Protein AF-A0AA88Y7L8-F1 (afdb_monomer_lite)

Secondary structure (DSSP, 8-state):
---HHHHHHHHHHHTTTHHHHHHHTT--HHHHHHHHHH-SSHHHHHHHHHHHHTTSSHHHHTT--HHHHHHHHHHHTT--HHHHHHHHTTS---

Structure (mmCIF, N/CA/C/O backbone):
data_AF-A0AA88Y7L8-F1
#
_entry.id   AF-A0AA88Y7L8-F1
#
loop_
_atom_site.group_PDB
_atom_site.id
_atom_site.type_symbol
_atom_site.label_atom_id
_atom_site.label_alt_id
_atom_site.label_comp_id
_atom_site.label_asym_id
_atom_site.label_entity_id
_atom_site.label_seq_id
_atom_site.pdbx_PDB_ins_code
_atom_site.Cartn_x
_atom_site.Cartn_y
_atom_site.Cartn_z
_atom_site.occupancy
_atom_site.B_iso_or_equiv
_atom_site.auth_seq_id
_atom_site.auth_comp_id
_atom_site.auth_asym_id
_atom_site.auth_atom_id
_atom_site.pdbx_PDB_model_num
ATOM 1 N N . MET A 1 1 ? 15.885 -0.856 -3.721 1.00 58.44 1 MET A N 1
ATOM 2 C CA . MET A 1 1 ? 14.838 -1.779 -3.218 1.00 58.44 1 MET A CA 1
ATOM 3 C C . MET A 1 1 ? 14.205 -1.157 -1.975 1.00 58.44 1 MET A C 1
ATOM 5 O O . MET A 1 1 ? 14.955 -0.643 -1.152 1.00 58.44 1 MET A O 1
ATOM 9 N N . LEU A 1 2 ? 12.871 -1.133 -1.845 1.00 74.00 2 LEU A N 1
ATOM 10 C CA . LEU A 1 2 ? 12.193 -0.546 -0.676 1.00 74.00 2 LEU A CA 1
ATOM 11 C C . LEU A 1 2 ? 12.518 -1.350 0.593 1.00 74.00 2 LEU A C 1
ATOM 13 O O . LEU A 1 2 ? 12.201 -2.538 0.679 1.00 74.00 2 LEU A O 1
ATOM 17 N N . SER A 1 3 ? 13.156 -0.705 1.572 1.00 82.44 3 SER A N 1
ATOM 18 C CA . SER A 1 3 ? 13.482 -1.343 2.851 1.00 82.44 3 SER A CA 1
ATOM 19 C C . SER A 1 3 ? 12.225 -1.550 3.700 1.00 82.44 3 SER A C 1
ATOM 21 O O . SER A 1 3 ? 11.285 -0.758 3.620 1.00 82.44 3 SER A O 1
ATOM 23 N N . THR A 1 4 ? 12.224 -2.560 4.573 1.00 85.00 4 THR A N 1
ATOM 24 C CA . THR A 1 4 ? 11.117 -2.792 5.521 1.00 85.00 4 THR A CA 1
ATOM 25 C C . THR A 1 4 ? 10.841 -1.557 6.387 1.00 85.00 4 THR A C 1
ATOM 27 O O . THR A 1 4 ? 9.689 -1.207 6.605 1.00 85.00 4 THR A O 1
ATOM 30 N N . LYS A 1 5 ? 11.890 -0.818 6.784 1.00 86.19 5 LYS A N 1
ATOM 31 C CA . LYS A 1 5 ? 11.759 0.448 7.529 1.00 86.19 5 LYS A CA 1
ATOM 32 C C . LYS A 1 5 ? 11.060 1.546 6.722 1.00 86.19 5 LYS A C 1
ATOM 34 O O . LYS A 1 5 ? 10.328 2.354 7.282 1.00 86.19 5 LYS A O 1
ATOM 39 N N . SER A 1 6 ? 11.304 1.605 5.413 1.00 88.19 6 SER A N 1
ATOM 40 C CA . SER A 1 6 ? 10.622 2.550 4.523 1.00 88.19 6 SER A CA 1
ATOM 41 C C . SER A 1 6 ? 9.145 2.193 4.391 1.00 88.19 6 SER A C 1
ATOM 43 O O . SER A 1 6 ? 8.301 3.076 4.507 1.00 88.19 6 SER A O 1
ATOM 45 N N . LEU A 1 7 ? 8.838 0.904 4.208 1.00 90.62 7 LEU A N 1
ATOM 46 C CA . LEU A 1 7 ? 7.460 0.418 4.132 1.00 90.62 7 LEU A CA 1
ATOM 47 C C . LEU A 1 7 ? 6.680 0.695 5.411 1.00 90.62 7 LEU A C 1
ATOM 49 O O . LEU A 1 7 ? 5.531 1.101 5.328 1.00 90.62 7 LEU A O 1
ATOM 53 N N . GLU A 1 8 ? 7.302 0.539 6.577 1.00 91.56 8 GLU A N 1
ATOM 54 C CA . GLU A 1 8 ? 6.654 0.814 7.857 1.00 91.56 8 GLU A CA 1
ATOM 55 C C . GLU A 1 8 ? 6.236 2.287 7.996 1.00 91.56 8 GLU A C 1
ATOM 57 O O . GLU A 1 8 ? 5.100 2.578 8.365 1.00 91.56 8 GLU A O 1
ATOM 62 N N . LYS A 1 9 ? 7.114 3.227 7.620 1.00 91.00 9 LYS A N 1
ATOM 63 C CA . LYS A 1 9 ? 6.783 4.663 7.623 1.00 91.00 9 LYS A CA 1
ATOM 64 C C . LYS A 1 9 ? 5.680 5.009 6.625 1.00 91.00 9 LYS A C 1
ATOM 66 O O . LYS A 1 9 ? 4.844 5.864 6.898 1.00 91.00 9 LYS A O 1
ATOM 71 N N . ILE A 1 10 ? 5.687 4.360 5.462 1.00 91.62 10 ILE A N 1
ATOM 72 C CA . ILE A 1 10 ? 4.642 4.552 4.453 1.00 91.62 10 ILE A CA 1
ATOM 73 C C . ILE A 1 10 ? 3.321 3.976 4.970 1.00 91.62 10 ILE A C 1
ATOM 75 O O . ILE A 1 10 ? 2.304 4.647 4.862 1.00 91.62 10 ILE A O 1
ATOM 79 N N . ALA A 1 11 ? 3.343 2.787 5.580 1.00 93.62 11 ALA A N 1
ATOM 80 C CA . ALA A 1 11 ? 2.185 2.130 6.179 1.00 93.62 11 ALA A CA 1
ATOM 81 C C . ALA A 1 11 ? 1.523 3.004 7.250 1.00 93.62 11 ALA A C 1
ATOM 83 O O . ALA A 1 11 ? 0.306 3.158 7.233 1.00 93.62 11 ALA A O 1
ATOM 84 N N . GLU A 1 12 ? 2.318 3.629 8.121 1.00 93.31 12 GLU A N 1
ATOM 85 C CA . GLU A 1 12 ? 1.838 4.614 9.098 1.00 93.31 12 GLU A CA 1
ATOM 86 C C . GLU A 1 12 ? 1.148 5.801 8.409 1.00 93.31 12 GLU A C 1
ATOM 88 O O . GLU A 1 12 ? 0.038 6.177 8.769 1.00 93.31 12 GLU A O 1
ATOM 93 N N . GLY A 1 13 ? 1.748 6.333 7.342 1.00 91.38 13 GLY A N 1
ATOM 94 C CA . GLY A 1 13 ? 1.178 7.437 6.569 1.00 91.38 13 GLY A CA 1
ATOM 95 C C . GLY A 1 13 ? -0.036 7.081 5.698 1.00 91.38 13 GLY A C 1
ATOM 96 O O . GLY A 1 13 ? -0.653 7.990 5.138 1.00 91.38 13 GLY A O 1
ATOM 97 N N . ILE A 1 14 ? -0.376 5.795 5.541 1.00 94.31 14 ILE A N 1
ATOM 98 C CA . ILE A 1 14 ? -1.540 5.340 4.761 1.00 94.31 14 ILE A CA 1
ATOM 99 C C . ILE A 1 14 ? -2.537 4.510 5.562 1.00 94.31 14 ILE A C 1
ATOM 101 O O . ILE A 1 14 ? -3.515 4.056 4.974 1.00 94.31 14 ILE A O 1
ATOM 105 N N . GLU A 1 15 ? -2.352 4.302 6.865 1.00 93.06 15 GLU A N 1
ATOM 106 C CA . GLU A 1 15 ? -3.189 3.392 7.660 1.00 93.06 15 GLU A CA 1
ATOM 107 C C . GLU A 1 15 ? -4.694 3.705 7.547 1.00 93.06 15 GLU A C 1
ATOM 109 O O . GLU A 1 15 ? -5.525 2.803 7.515 1.00 93.06 15 GLU A O 1
ATOM 114 N N . GLY A 1 16 ? -5.077 4.976 7.396 1.00 91.12 16 GLY A N 1
ATOM 115 C CA . GLY A 1 16 ? -6.476 5.376 7.206 1.00 91.12 16 GLY A CA 1
ATOM 116 C C . GLY A 1 16 ? -7.027 5.128 5.795 1.00 91.12 16 GLY A C 1
ATOM 117 O O . GLY A 1 16 ? -8.242 5.071 5.614 1.00 91.12 16 GLY A O 1
ATOM 118 N N . LYS A 1 17 ? -6.152 4.979 4.795 1.00 94.19 17 LYS A N 1
ATOM 119 C CA . LYS A 1 17 ? -6.475 4.914 3.356 1.00 94.19 17 LYS A CA 1
ATOM 120 C C . LYS A 1 17 ? -5.922 3.662 2.669 1.00 94.19 17 LYS A C 1
ATOM 122 O O . LYS A 1 17 ? -5.971 3.563 1.444 1.00 94.19 17 LYS A O 1
ATOM 127 N N . TRP A 1 18 ? -5.414 2.695 3.428 1.00 95.00 18 TRP A N 1
ATOM 128 C CA . TRP A 1 18 ? -4.636 1.582 2.888 1.00 95.00 18 TRP A CA 1
ATOM 129 C C . TRP A 1 18 ? -5.414 0.733 1.877 1.00 95.00 18 TRP A C 1
ATOM 131 O O . TRP A 1 18 ? -4.835 0.303 0.888 1.00 95.00 18 TRP A O 1
ATOM 141 N N . VAL A 1 19 ? -6.729 0.562 2.060 1.00 95.19 19 VAL A N 1
ATOM 142 C CA . VAL A 1 19 ? -7.601 -0.130 1.092 1.00 95.19 19 VAL A CA 1
ATOM 143 C C . VAL A 1 19 ? -7.664 0.632 -0.23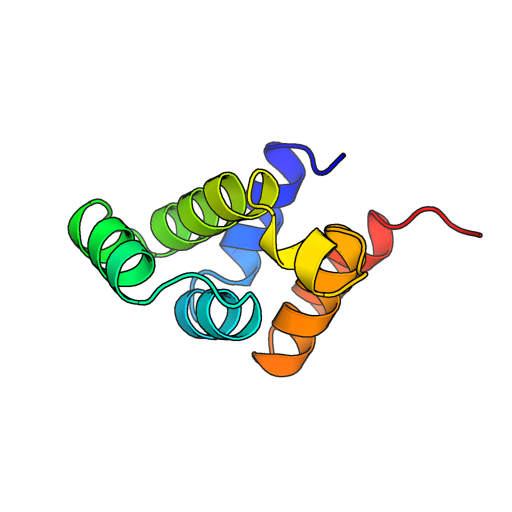4 1.00 95.19 19 VAL A C 1
ATOM 145 O O . VAL A 1 19 ? -7.609 0.032 -1.303 1.00 95.19 19 VAL A O 1
ATOM 148 N N . GLY A 1 20 ? -7.746 1.964 -0.184 1.00 95.25 20 GLY A N 1
ATOM 149 C CA . GLY A 1 20 ? -7.706 2.812 -1.378 1.00 95.25 20 GLY A CA 1
ATOM 150 C C . GLY A 1 20 ? -6.378 2.680 -2.121 1.00 95.25 20 GLY A C 1
ATOM 151 O O . GLY A 1 20 ? -6.369 2.536 -3.342 1.00 95.25 20 GLY A O 1
ATOM 152 N N . VAL A 1 21 ? -5.269 2.637 -1.378 1.00 95.31 21 VAL A N 1
ATOM 153 C CA . VAL A 1 21 ? -3.931 2.397 -1.938 1.00 95.31 21 VAL A CA 1
ATOM 154 C C . VAL A 1 21 ? -3.834 0.997 -2.548 1.00 95.31 21 VAL A C 1
ATOM 156 O O . VAL A 1 21 ? -3.402 0.872 -3.687 1.00 95.31 21 VAL A O 1
ATOM 159 N N . ALA A 1 22 ? -4.301 -0.043 -1.853 1.00 94.69 22 ALA A N 1
ATOM 160 C CA . ALA A 1 22 ? -4.297 -1.425 -2.338 1.00 94.69 22 ALA A CA 1
ATOM 161 C C . ALA A 1 22 ? -5.072 -1.575 -3.659 1.00 94.69 22 ALA A C 1
ATOM 163 O O . ALA A 1 22 ? -4.575 -2.162 -4.619 1.00 94.69 22 ALA A O 1
ATOM 164 N N . ASN A 1 23 ? -6.254 -0.958 -3.750 1.00 94.88 23 ASN A N 1
ATOM 165 C CA . ASN A 1 23 ? -7.044 -0.932 -4.982 1.00 94.88 23 ASN A CA 1
ATOM 166 C C . ASN A 1 23 ? -6.316 -0.208 -6.127 1.00 94.88 23 ASN A C 1
ATOM 168 O O . ASN A 1 23 ? -6.355 -0.657 -7.275 1.00 94.88 23 ASN A O 1
ATOM 172 N N . ALA A 1 24 ? -5.637 0.905 -5.833 1.00 94.38 24 ALA A N 1
ATOM 173 C CA . ALA A 1 24 ? -4.860 1.646 -6.826 1.00 94.38 24 ALA A CA 1
ATOM 174 C C . ALA A 1 24 ? -3.602 0.882 -7.289 1.00 94.38 24 ALA A C 1
ATOM 176 O O . ALA A 1 24 ? -3.204 1.003 -8.449 1.00 94.38 24 ALA A O 1
ATOM 177 N N . LEU A 1 25 ? -3.040 0.046 -6.412 1.00 93.94 25 LEU A N 1
ATOM 178 C CA . LEU A 1 25 ? -1.967 -0.916 -6.693 1.00 93.94 25 LEU A CA 1
ATOM 179 C C . LEU A 1 25 ? -2.456 -2.205 -7.372 1.00 93.94 25 LEU A C 1
ATOM 181 O O . LEU A 1 25 ? -1.648 -3.082 -7.668 1.00 93.94 25 LEU A O 1
ATOM 185 N N . LYS A 1 26 ? -3.766 -2.332 -7.628 1.00 92.62 26 LYS A N 1
ATOM 186 C CA . LYS A 1 26 ? -4.383 -3.532 -8.220 1.00 92.62 26 LYS A CA 1
ATOM 187 C C . LYS A 1 26 ? -4.117 -4.807 -7.409 1.00 92.62 26 LYS A C 1
ATOM 189 O O . LYS A 1 26 ? -4.005 -5.893 -7.981 1.00 92.62 26 LYS A O 1
ATOM 194 N N . VAL A 1 27 ? -4.029 -4.669 -6.085 1.00 92.94 27 VAL A N 1
ATOM 195 C CA . VAL A 1 27 ? -4.065 -5.803 -5.155 1.00 92.94 27 VAL A CA 1
ATOM 196 C C . VAL A 1 27 ? -5.445 -6.444 -5.245 1.00 92.94 27 VAL A C 1
ATOM 198 O O . VAL A 1 27 ? -6.460 -5.744 -5.298 1.00 92.94 27 VAL A O 1
ATOM 201 N N . ASP A 1 28 ? -5.480 -7.771 -5.301 1.00 93.12 28 ASP A N 1
ATOM 202 C CA . ASP A 1 28 ? -6.718 -8.506 -5.514 1.00 93.12 28 ASP A CA 1
ATOM 203 C C . ASP A 1 28 ? -7.652 -8.378 -4.303 1.00 93.12 28 ASP A C 1
ATOM 205 O O . ASP A 1 28 ? -7.223 -8.334 -3.148 1.00 93.12 28 ASP A O 1
ATOM 209 N N . LYS A 1 29 ? -8.962 -8.297 -4.563 1.00 92.50 29 LYS A N 1
ATOM 210 C CA . LYS A 1 29 ? -9.960 -8.036 -3.515 1.00 92.50 29 LYS A CA 1
ATOM 211 C C . LYS A 1 29 ? -9.941 -9.107 -2.422 1.00 92.50 29 LYS A C 1
ATOM 213 O O . LYS A 1 29 ? -10.057 -8.767 -1.249 1.00 92.50 29 LYS A O 1
ATOM 218 N N . ASP A 1 30 ? -9.755 -10.366 -2.803 1.00 94.25 30 ASP A N 1
ATOM 219 C CA . ASP A 1 30 ? -9.686 -11.482 -1.858 1.00 94.25 30 ASP A CA 1
ATOM 220 C C . ASP A 1 30 ? -8.464 -11.361 -0.941 1.00 94.25 30 ASP A C 1
ATOM 222 O O . ASP A 1 30 ? -8.571 -11.584 0.260 1.00 94.25 30 ASP A O 1
ATOM 226 N N . GLN A 1 31 ? -7.332 -10.886 -1.470 1.00 93.31 31 GLN A N 1
ATOM 227 C CA . GLN A 1 31 ? -6.132 -10.612 -0.680 1.00 93.31 31 GLN A CA 1
ATOM 228 C C . GLN A 1 31 ? -6.350 -9.443 0.293 1.00 93.31 31 GLN A C 1
ATOM 230 O O . GLN A 1 31 ? -5.929 -9.504 1.446 1.00 93.31 31 GLN A O 1
ATOM 235 N N . ILE A 1 32 ? -7.053 -8.387 -0.131 1.00 94.31 32 ILE A N 1
ATOM 236 C CA . ILE A 1 32 ? -7.418 -7.268 0.755 1.00 94.31 32 ILE A CA 1
ATOM 237 C C . ILE A 1 32 ? -8.298 -7.759 1.913 1.00 94.31 32 ILE A C 1
ATOM 239 O O . ILE A 1 32 ? -8.072 -7.361 3.059 1.00 94.31 32 ILE A O 1
ATOM 243 N N . LEU A 1 33 ? -9.279 -8.617 1.624 1.00 94.44 33 LEU A N 1
ATOM 244 C CA . LEU A 1 33 ? -10.166 -9.195 2.635 1.00 94.44 33 LEU A CA 1
ATOM 245 C C . LEU A 1 33 ? -9.409 -10.134 3.581 1.00 94.44 33 LEU A C 1
ATOM 247 O O . LEU A 1 33 ? -9.588 -10.032 4.791 1.00 94.44 33 LEU A O 1
ATOM 251 N N . GLU A 1 34 ? -8.515 -10.979 3.062 1.00 95.06 34 GLU A N 1
ATOM 252 C CA . GLU A 1 34 ? -7.677 -11.861 3.885 1.00 95.06 34 GLU A CA 1
ATOM 253 C C . GLU A 1 34 ? -6.798 -11.058 4.856 1.00 95.06 34 GLU A C 1
ATOM 255 O O . GLU A 1 34 ? -6.676 -11.402 6.033 1.00 95.06 34 GLU A O 1
ATOM 260 N N . ILE A 1 35 ? -6.207 -9.954 4.392 1.00 94.56 35 ILE A N 1
ATOM 261 C CA . ILE A 1 35 ? -5.403 -9.070 5.243 1.00 94.56 35 ILE A CA 1
ATOM 262 C C . ILE A 1 35 ? -6.280 -8.384 6.302 1.00 94.56 35 ILE A C 1
ATOM 264 O O . ILE A 1 35 ? -5.856 -8.270 7.451 1.00 94.56 35 ILE A O 1
ATOM 268 N N . GLN A 1 36 ? -7.488 -7.937 5.943 1.00 93.31 36 GLN A N 1
ATOM 269 C CA . GLN A 1 36 ? -8.433 -7.346 6.901 1.00 93.31 36 GLN A CA 1
ATOM 270 C C . GLN A 1 36 ? -8.848 -8.319 7.997 1.00 93.31 36 GLN A C 1
ATOM 272 O O . GLN A 1 36 ? -8.933 -7.917 9.152 1.00 93.31 36 GLN A O 1
ATOM 277 N N . ASP A 1 37 ? -9.101 -9.573 7.636 1.00 93.69 37 ASP A N 1
ATOM 278 C CA . ASP A 1 37 ? -9.538 -10.602 8.577 1.00 93.69 37 ASP A CA 1
ATOM 279 C C . ASP A 1 37 ? -8.407 -11.016 9.533 1.00 93.69 37 ASP A C 1
ATOM 281 O O . ASP A 1 37 ? -8.624 -11.247 10.720 1.00 93.69 37 ASP A O 1
ATOM 285 N N . ARG A 1 38 ? -7.162 -11.035 9.039 1.00 92.50 38 ARG A N 1
ATOM 286 C CA . ARG A 1 38 ? -5.986 -11.433 9.830 1.00 92.50 38 ARG A CA 1
ATOM 287 C C . ARG A 1 38 ? -5.466 -10.372 10.793 1.00 92.50 38 ARG A C 1
ATOM 289 O O . ARG A 1 38 ? -4.816 -10.729 11.776 1.00 92.50 38 ARG A O 1
ATOM 296 N N . PHE A 1 39 ? -5.666 -9.089 10.504 1.00 91.25 39 PHE A N 1
ATOM 297 C CA . PHE A 1 39 ? -5.063 -8.003 11.274 1.00 91.25 39 PHE A CA 1
ATOM 298 C C . PHE A 1 39 ? -6.118 -6.991 11.723 1.00 91.25 39 PHE A C 1
ATOM 300 O O . PHE A 1 39 ? -6.709 -6.284 10.916 1.00 91.25 39 PHE A O 1
ATOM 307 N N . GLU A 1 40 ? -6.281 -6.842 13.039 1.00 85.69 40 GLU A N 1
ATOM 308 C CA . GLU A 1 40 ? -7.198 -5.847 13.616 1.00 85.69 40 GLU A CA 1
ATOM 309 C C . GLU A 1 40 ? -6.685 -4.405 13.418 1.00 85.69 40 GLU A C 1
ATOM 311 O O . GLU A 1 40 ? -7.451 -3.452 13.261 1.00 85.69 40 GLU A O 1
ATOM 316 N N . ASN A 1 41 ? -5.360 -4.231 13.386 1.00 92.94 41 ASN A N 1
ATOM 317 C CA . ASN A 1 41 ? -4.726 -2.925 13.258 1.00 92.94 41 ASN A CA 1
ATOM 318 C C . ASN A 1 41 ? -4.525 -2.536 11.784 1.00 92.94 41 ASN A C 1
ATOM 320 O O . ASN A 1 41 ? -3.751 -3.166 11.062 1.00 92.94 41 ASN A O 1
ATOM 324 N N . LYS A 1 42 ? -5.128 -1.414 11.372 1.00 92.25 42 LYS A N 1
ATOM 325 C CA . LYS A 1 42 ? -5.025 -0.870 10.007 1.00 92.25 42 LYS A CA 1
ATOM 326 C C . LYS A 1 42 ? -3.587 -0.584 9.554 1.00 92.25 42 LYS A C 1
ATOM 328 O O . LYS A 1 42 ? -3.293 -0.760 8.372 1.00 92.25 42 LYS A O 1
ATOM 333 N N . ARG A 1 43 ? -2.681 -0.197 10.461 1.00 93.25 43 ARG A N 1
ATOM 334 C CA . ARG A 1 43 ? -1.242 -0.046 10.174 1.00 93.25 43 ARG A CA 1
ATOM 335 C C . ARG A 1 43 ? -0.620 -1.381 9.784 1.00 93.25 43 ARG A C 1
ATOM 337 O O . ARG A 1 43 ? 0.143 -1.438 8.824 1.00 93.25 43 ARG A O 1
ATOM 344 N N . HIS A 1 44 ? -0.952 -2.456 10.501 1.00 94.50 44 HIS A N 1
ATOM 345 C CA . HIS A 1 44 ? -0.476 -3.799 10.162 1.00 94.50 44 HIS A CA 1
ATOM 346 C C . HIS A 1 44 ? -1.067 -4.277 8.836 1.00 94.50 44 HIS A C 1
ATOM 348 O O . HIS A 1 44 ? -0.326 -4.833 8.028 1.00 94.50 44 HIS A O 1
ATOM 354 N N . CYS A 1 45 ? -2.340 -3.975 8.555 1.00 94.88 45 CYS A N 1
ATOM 355 C CA . CYS A 1 45 ? -2.934 -4.254 7.247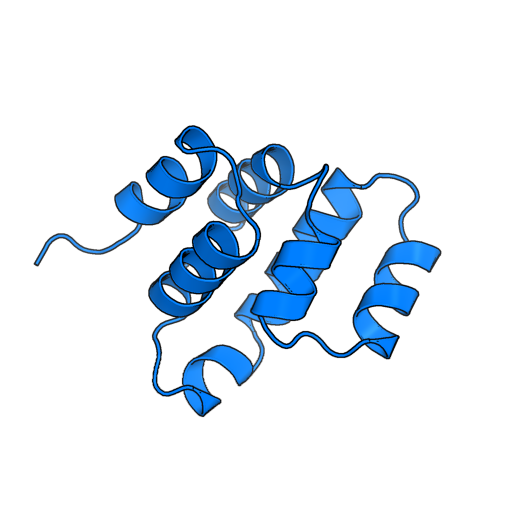 1.00 94.88 45 CYS A CA 1
ATOM 356 C C . CYS A 1 45 ? -2.177 -3.541 6.121 1.00 94.88 45 CYS A C 1
ATOM 358 O O . CYS A 1 45 ? -1.782 -4.166 5.139 1.00 94.88 45 CYS A O 1
ATOM 360 N N . ALA A 1 46 ? -1.922 -2.239 6.283 1.00 94.69 46 ALA A N 1
ATOM 361 C CA . ALA A 1 46 ? -1.174 -1.437 5.323 1.00 94.69 46 ALA A CA 1
ATOM 362 C C . ALA A 1 46 ? 0.243 -1.980 5.107 1.00 94.69 46 ALA A C 1
ATOM 364 O O . ALA A 1 46 ? 0.681 -2.138 3.969 1.00 94.69 46 ALA A O 1
ATOM 365 N N . MET A 1 47 ? 0.946 -2.301 6.194 1.00 94.62 47 MET A N 1
ATOM 366 C CA . MET A 1 47 ? 2.298 -2.846 6.141 1.00 94.62 47 MET A CA 1
ATOM 367 C C . MET A 1 47 ? 2.326 -4.193 5.426 1.00 94.62 47 MET A C 1
ATOM 369 O O . MET A 1 47 ? 3.160 -4.388 4.544 1.00 94.62 47 MET A O 1
ATOM 373 N N . ARG A 1 48 ? 1.412 -5.106 5.771 1.00 94.69 48 ARG A N 1
ATOM 374 C CA . ARG A 1 48 ? 1.351 -6.433 5.158 1.00 94.69 48 ARG A CA 1
ATOM 375 C C . ARG A 1 48 ? 1.001 -6.354 3.677 1.00 94.69 48 ARG A C 1
ATOM 377 O O . ARG A 1 48 ? 1.660 -7.001 2.872 1.00 94.69 48 ARG A O 1
ATOM 384 N N . MET A 1 49 ? 0.031 -5.516 3.319 1.00 95.19 49 MET A N 1
ATOM 385 C CA . MET A 1 49 ? -0.348 -5.271 1.928 1.00 95.19 49 MET A CA 1
ATOM 386 C C . MET A 1 49 ? 0.833 -4.743 1.110 1.00 95.19 49 MET A C 1
ATOM 388 O O . MET A 1 49 ? 1.122 -5.281 0.045 1.00 95.19 49 MET A O 1
ATOM 392 N N . LEU A 1 50 ? 1.559 -3.742 1.621 1.00 93.81 50 LEU A N 1
ATOM 393 C CA . LEU A 1 50 ? 2.736 -3.197 0.942 1.00 93.81 50 LEU A CA 1
ATOM 394 C C . LEU A 1 50 ? 3.870 -4.223 0.827 1.00 93.81 50 LEU A C 1
ATOM 396 O O . LEU A 1 50 ? 4.573 -4.247 -0.184 1.00 93.81 50 LEU A O 1
ATOM 400 N N . ASP A 1 51 ? 4.060 -5.049 1.858 1.00 92.38 51 ASP A N 1
ATOM 401 C CA . ASP A 1 51 ? 5.071 -6.104 1.882 1.00 92.38 51 ASP A CA 1
ATOM 402 C C . ASP A 1 51 ? 4.790 -7.192 0.840 1.00 92.38 51 ASP A C 1
ATOM 404 O O . ASP A 1 51 ? 5.693 -7.580 0.107 1.00 92.38 51 ASP A O 1
ATOM 408 N N . GLU A 1 52 ? 3.543 -7.641 0.717 1.00 91.69 52 GLU A N 1
ATOM 409 C CA . GLU A 1 52 ? 3.156 -8.640 -0.283 1.00 91.69 52 GLU A CA 1
ATOM 410 C C . GLU A 1 52 ? 3.161 -8.051 -1.698 1.00 91.69 52 GLU A C 1
ATOM 412 O O . GLU A 1 52 ? 3.697 -8.657 -2.629 1.00 91.69 52 GLU A O 1
ATOM 417 N N . TRP A 1 53 ? 2.647 -6.831 -1.868 1.00 92.69 53 TRP A N 1
ATOM 418 C CA . TRP A 1 53 ? 2.624 -6.163 -3.166 1.00 92.69 53 TRP A CA 1
ATOM 419 C C . TRP A 1 53 ? 4.033 -5.897 -3.719 1.00 92.69 53 TRP A C 1
ATOM 421 O O . TRP A 1 53 ? 4.243 -6.087 -4.919 1.00 92.69 53 TRP A O 1
ATOM 431 N N . ARG A 1 54 ? 5.031 -5.535 -2.893 1.00 88.12 54 ARG A N 1
ATOM 432 C CA . ARG A 1 54 ? 6.402 -5.278 -3.397 1.00 88.12 54 ARG A CA 1
ATOM 433 C C . ARG A 1 54 ? 7.076 -6.510 -4.012 1.00 88.12 54 ARG A C 1
ATOM 435 O O . ARG A 1 54 ? 8.068 -6.357 -4.720 1.00 88.12 54 ARG A O 1
ATOM 442 N N . PHE A 1 55 ? 6.587 -7.711 -3.710 1.00 86.44 55 PHE A N 1
ATOM 443 C CA . PHE A 1 55 ? 7.063 -8.961 -4.305 1.00 86.44 55 PHE A CA 1
ATOM 444 C C . PHE A 1 55 ? 6.144 -9.469 -5.421 1.00 86.44 55 PHE A C 1
ATOM 446 O O . PHE A 1 55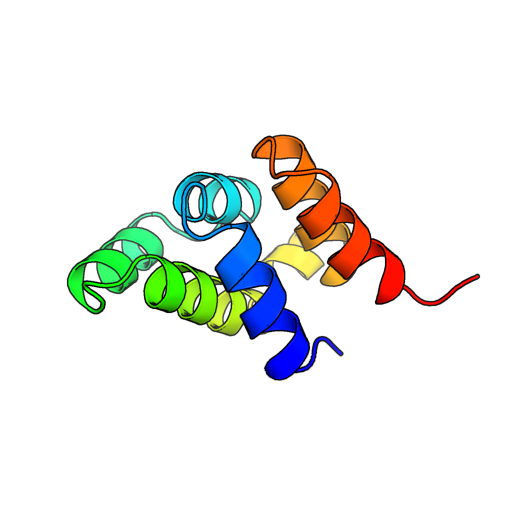 ? 6.440 -10.487 -6.041 1.00 86.44 55 PHE A O 1
ATOM 453 N N . SER A 1 56 ? 5.045 -8.764 -5.693 1.00 86.88 56 SER A N 1
ATOM 454 C CA . SER A 1 56 ? 4.131 -9.086 -6.784 1.00 86.88 56 SER A CA 1
ATOM 455 C C . SER A 1 56 ? 4.659 -8.598 -8.137 1.00 86.88 56 SER A C 1
ATOM 457 O O . SER A 1 56 ? 5.486 -7.688 -8.226 1.00 86.88 56 SER A O 1
ATOM 459 N N . SER A 1 57 ? 4.126 -9.170 -9.217 1.00 84.94 57 SER A N 1
ATOM 460 C CA . SER A 1 57 ? 4.386 -8.733 -10.592 1.00 84.94 57 SER A CA 1
ATOM 461 C C . SER A 1 57 ? 3.584 -7.495 -11.008 1.00 84.94 57 SER A C 1
ATOM 463 O O . SER A 1 57 ? 3.814 -6.989 -12.102 1.00 84.94 57 SER A O 1
ATOM 465 N N . LYS A 1 58 ? 2.686 -6.960 -10.163 1.00 87.06 58 LYS A N 1
ATOM 466 C CA . LYS A 1 58 ? 1.716 -5.914 -10.551 1.00 87.06 58 LYS A CA 1
ATOM 467 C C . LYS A 1 58 ? 2.387 -4.643 -11.090 1.00 87.06 58 LYS A C 1
ATOM 469 O O . LYS A 1 58 ? 1.943 -4.097 -12.095 1.00 87.06 58 LYS A O 1
ATOM 474 N N . ALA A 1 59 ? 3.486 -4.201 -10.475 1.00 83.81 59 ALA A N 1
ATOM 475 C CA . ALA A 1 59 ? 4.242 -3.042 -10.962 1.00 83.81 59 ALA A CA 1
ATOM 476 C C . ALA A 1 59 ? 4.883 -3.316 -12.339 1.00 83.81 59 ALA A C 1
ATOM 478 O O . ALA A 1 59 ? 4.803 -2.488 -13.247 1.00 83.81 59 ALA A O 1
ATOM 479 N N . VAL A 1 60 ? 5.448 -4.516 -12.522 1.00 85.62 60 VAL A N 1
ATOM 480 C CA . VAL A 1 60 ? 6.098 -4.946 -13.772 1.00 85.62 60 VAL A CA 1
ATOM 481 C C . VAL A 1 60 ? 5.081 -5.109 -14.903 1.00 85.62 60 VAL A C 1
ATOM 483 O O . VAL A 1 60 ? 5.328 -4.647 -16.012 1.00 85.62 60 VAL A O 1
ATOM 486 N N . GLU A 1 61 ? 3.915 -5.693 -14.622 1.00 88.56 61 GLU A N 1
ATOM 487 C CA . GLU A 1 61 ? 2.794 -5.824 -15.566 1.00 88.56 61 GLU A CA 1
ATOM 488 C C . GLU A 1 61 ? 2.305 -4.463 -16.079 1.00 88.56 61 GLU A C 1
ATOM 490 O O . GLU A 1 61 ? 1.830 -4.352 -17.208 1.00 88.56 61 GLU A O 1
ATOM 495 N N . ARG A 1 62 ? 2.463 -3.409 -15.270 1.00 82.06 62 ARG A N 1
ATOM 496 C CA . ARG A 1 62 ? 2.143 -2.022 -15.632 1.00 82.06 62 ARG A CA 1
ATOM 497 C C . ARG A 1 62 ? 3.285 -1.287 -16.336 1.00 82.06 62 ARG A C 1
ATOM 499 O O . ARG A 1 62 ? 3.110 -0.123 -16.690 1.00 82.06 62 ARG A O 1
ATOM 506 N N . GLY A 1 63 ? 4.443 -1.923 -16.517 1.00 87.44 63 GLY A N 1
ATOM 507 C CA . GLY A 1 63 ? 5.638 -1.286 -17.071 1.00 87.44 63 GLY A CA 1
ATOM 508 C C . GLY A 1 63 ? 6.217 -0.193 -16.168 1.00 87.44 63 GLY A C 1
ATOM 509 O O . GLY A 1 63 ? 6.844 0.735 -16.671 1.00 87.44 63 GLY A O 1
ATOM 510 N N . MET A 1 64 ? 5.984 -0.274 -14.854 1.00 88.50 64 MET A N 1
ATOM 511 C CA . MET A 1 64 ? 6.436 0.706 -13.864 1.00 88.50 64 MET A CA 1
ATOM 512 C C . MET A 1 64 ? 7.445 0.077 -12.900 1.00 88.50 64 MET A C 1
ATOM 514 O O . MET A 1 64 ? 7.375 -1.111 -12.574 1.00 88.50 64 MET A O 1
ATOM 518 N N . SER A 1 65 ? 8.370 0.879 -12.377 1.00 89.00 65 SER A N 1
ATOM 519 C CA . SER A 1 65 ? 9.118 0.474 -11.187 1.00 89.00 65 SER A CA 1
ATOM 520 C C . SER A 1 65 ? 8.190 0.409 -9.971 1.00 89.00 65 SER A C 1
ATOM 522 O O . SER A 1 65 ? 7.182 1.111 -9.894 1.00 89.00 65 SER A O 1
ATOM 524 N N . ILE A 1 66 ? 8.568 -0.383 -8.964 1.00 88.69 66 ILE A N 1
ATOM 525 C CA . ILE A 1 66 ? 7.841 -0.461 -7.686 1.00 88.69 66 ILE A CA 1
ATOM 526 C C . ILE A 1 66 ? 7.632 0.946 -7.098 1.00 88.69 66 ILE A C 1
ATOM 528 O O . ILE A 1 66 ? 6.543 1.301 -6.669 1.00 88.69 66 ILE A O 1
ATOM 532 N N . THR A 1 67 ? 8.653 1.801 -7.109 1.00 88.81 67 THR A N 1
ATOM 533 C CA . THR A 1 67 ? 8.533 3.162 -6.566 1.00 88.81 67 THR A CA 1
ATOM 534 C C . THR A 1 67 ? 7.569 4.051 -7.354 1.00 88.81 67 THR A C 1
ATOM 536 O O . THR A 1 67 ? 6.842 4.829 -6.737 1.00 88.81 67 THR A O 1
ATOM 539 N N . GLU A 1 68 ? 7.525 3.930 -8.683 1.00 90.44 68 GLU A N 1
ATOM 540 C CA . GLU A 1 68 ? 6.591 4.688 -9.530 1.00 90.44 68 GLU A CA 1
ATOM 541 C C . GLU A 1 68 ? 5.149 4.216 -9.351 1.00 90.44 68 GLU A C 1
ATOM 543 O O . GLU A 1 68 ? 4.250 5.044 -9.206 1.00 90.44 68 GLU A O 1
ATOM 548 N N . ASP A 1 69 ? 4.931 2.900 -9.302 1.00 91.38 69 ASP A N 1
ATOM 549 C CA . ASP A 1 69 ? 3.607 2.311 -9.093 1.00 91.38 69 ASP A CA 1
ATOM 550 C C . ASP A 1 69 ? 3.048 2.699 -7.713 1.00 91.38 69 ASP A C 1
ATOM 552 O O . ASP A 1 69 ? 1.911 3.165 -7.602 1.00 91.38 69 ASP A O 1
ATOM 556 N N . LEU A 1 70 ? 3.888 2.655 -6.671 1.00 91.88 70 LEU A N 1
ATOM 557 C CA . LEU A 1 70 ? 3.522 3.142 -5.340 1.00 91.88 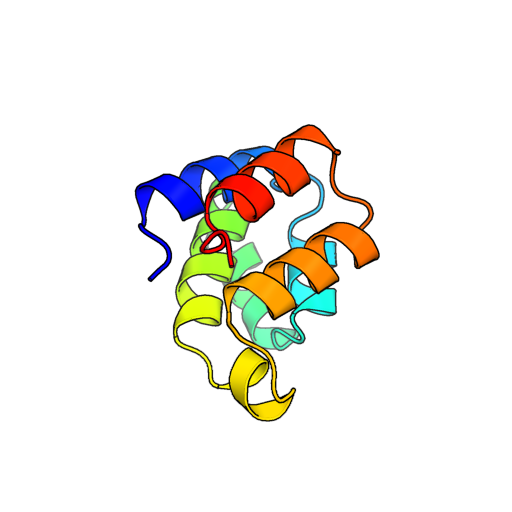70 LEU A CA 1
ATOM 558 C C . LEU A 1 70 ? 3.183 4.629 -5.344 1.00 91.88 70 LEU A C 1
ATOM 560 O O . LEU A 1 70 ? 2.161 5.030 -4.794 1.00 91.88 70 LEU A O 1
ATOM 564 N N . MET A 1 71 ? 4.015 5.462 -5.966 1.00 91.94 71 MET A N 1
ATOM 565 C CA . MET A 1 71 ? 3.764 6.899 -6.027 1.00 91.94 71 MET A CA 1
ATOM 566 C C . MET A 1 71 ? 2.469 7.220 -6.776 1.00 91.94 71 MET A C 1
ATOM 568 O O . MET A 1 71 ? 1.694 8.070 -6.330 1.00 91.94 71 MET A O 1
ATOM 572 N N . SER A 1 72 ? 2.218 6.522 -7.885 1.00 92.81 72 SER A N 1
ATOM 573 C CA . SER A 1 72 ? 0.968 6.612 -8.636 1.00 92.81 72 SER A CA 1
ATOM 574 C C . SER A 1 72 ? -0.219 6.263 -7.739 1.00 92.81 72 SER A C 1
ATOM 576 O O . SER A 1 72 ? -1.144 7.065 -7.617 1.00 92.81 72 SER A O 1
ATOM 578 N N . ALA A 1 73 ? -0.153 5.139 -7.023 1.00 94.00 73 ALA A N 1
ATOM 579 C CA . ALA A 1 73 ? -1.224 4.699 -6.140 1.00 94.00 73 ALA A CA 1
ATOM 580 C C . ALA A 1 73 ? -1.485 5.649 -4.967 1.00 94.00 73 ALA A C 1
ATOM 582 O O . ALA A 1 73 ? -2.643 5.944 -4.675 1.00 94.00 73 ALA A O 1
ATOM 583 N N . LEU A 1 74 ? -0.438 6.179 -4.326 1.00 93.38 74 LEU A N 1
ATOM 584 C CA . LEU A 1 74 ? -0.577 7.169 -3.253 1.00 93.38 74 LEU A CA 1
ATOM 585 C C . LEU A 1 74 ? -1.277 8.441 -3.746 1.00 93.38 74 LEU A C 1
ATOM 587 O O . LEU A 1 74 ? -2.141 8.977 -3.051 1.00 93.38 74 LEU A O 1
ATOM 591 N N . ARG A 1 75 ? -0.941 8.911 -4.954 1.00 92.94 75 ARG A N 1
ATOM 592 C CA . ARG A 1 75 ? -1.595 10.075 -5.570 1.00 92.94 75 ARG A CA 1
ATOM 593 C C . ARG A 1 75 ? -3.052 9.775 -5.922 1.00 92.94 75 ARG A C 1
ATOM 595 O O . ARG A 1 75 ? -3.920 10.583 -5.610 1.00 92.94 75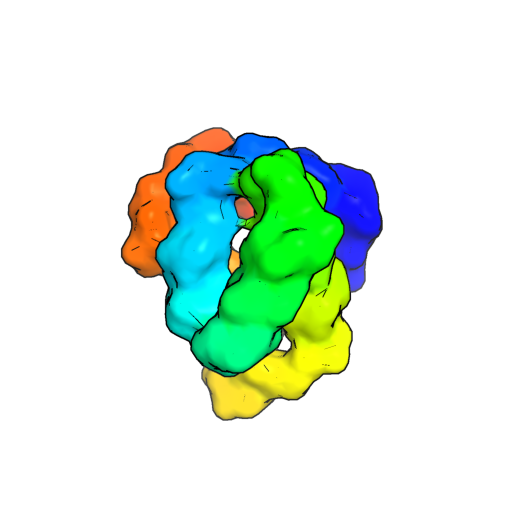 ARG A O 1
ATOM 602 N N . THR A 1 76 ? -3.337 8.610 -6.504 1.00 93.38 76 THR A N 1
ATOM 603 C CA . THR A 1 76 ? -4.706 8.184 -6.840 1.00 93.38 76 THR A CA 1
ATOM 604 C C . THR A 1 76 ? -5.584 8.014 -5.601 1.00 93.38 76 THR A C 1
ATOM 606 O O . THR A 1 76 ? -6.747 8.405 -5.620 1.00 93.38 76 THR A O 1
ATOM 609 N N . ALA A 1 77 ? -5.037 7.476 -4.510 1.00 92.00 77 ALA A N 1
ATOM 610 C CA . ALA A 1 77 ? -5.749 7.304 -3.245 1.00 92.00 77 ALA A CA 1
ATOM 611 C C . ALA A 1 77 ? -5.892 8.611 -2.438 1.00 92.00 77 ALA A C 1
ATOM 613 O O . ALA A 1 77 ? -6.510 8.608 -1.371 1.00 92.00 77 ALA A O 1
ATOM 614 N N . GLY A 1 78 ? -5.312 9.721 -2.912 1.00 90.44 78 GLY A N 1
ATOM 615 C CA . GLY A 1 78 ? -5.336 11.005 -2.214 1.00 90.44 78 GLY A CA 1
ATOM 616 C C . GLY A 1 78 ? -4.630 10.952 -0.858 1.00 90.44 78 GLY A C 1
ATOM 617 O O . GLY A 1 78 ? -5.135 11.507 0.122 1.00 90.44 78 GLY A O 1
ATOM 618 N N . CYS A 1 79 ? -3.511 10.229 -0.762 1.00 91.19 79 CYS A N 1
ATOM 619 C CA . CYS A 1 79 ? -2.691 10.180 0.448 1.00 91.19 79 CYS A CA 1
ATOM 620 C C . CYS A 1 79 ? -2.051 11.537 0.754 1.00 91.19 79 CYS A C 1
ATOM 622 O O . CYS A 1 79 ? -1.855 12.374 -0.128 1.00 91.19 79 CYS A O 1
ATOM 624 N N . ASP A 1 80 ? -1.716 11.739 2.025 1.00 89.00 80 ASP A N 1
ATOM 625 C CA . ASP A 1 80 ? -1.168 12.999 2.501 1.00 89.00 80 ASP A CA 1
ATOM 626 C C . ASP A 1 80 ? 0.169 13.349 1.821 1.00 89.00 80 ASP A C 1
ATOM 628 O O . ASP A 1 80 ? 0.992 12.462 1.556 1.00 89.00 80 ASP A O 1
ATOM 632 N N . PRO A 1 81 ? 0.436 14.644 1.556 1.00 86.69 81 PRO A N 1
ATOM 633 C CA . PRO A 1 81 ? 1.661 15.075 0.882 1.00 86.69 81 PRO A CA 1
ATOM 634 C C . PRO A 1 81 ? 2.945 14.652 1.606 1.00 86.69 81 PRO A C 1
ATOM 636 O O . PRO A 1 81 ? 3.977 14.446 0.970 1.00 86.69 81 PRO A O 1
ATOM 639 N N . SER A 1 82 ? 2.899 14.511 2.933 1.00 88.38 82 SER A N 1
ATOM 640 C CA . SER A 1 82 ? 4.005 13.993 3.745 1.00 88.38 82 SER A CA 1
ATOM 641 C C . SER A 1 82 ? 4.359 12.553 3.367 1.00 88.38 82 SER A C 1
ATOM 643 O O . SER A 1 82 ? 5.536 12.250 3.176 1.00 88.38 82 SER A O 1
ATOM 645 N N . THR A 1 83 ? 3.360 11.689 3.180 1.00 87.88 83 THR A N 1
ATOM 646 C CA . THR A 1 83 ? 3.542 10.295 2.755 1.00 87.88 83 THR A CA 1
ATOM 647 C C . THR A 1 83 ? 4.085 10.212 1.329 1.00 87.88 83 THR A C 1
ATOM 649 O O . THR A 1 83 ? 4.972 9.408 1.052 1.00 87.88 83 THR A O 1
ATOM 652 N N . ILE A 1 84 ? 3.624 11.084 0.428 1.00 87.56 84 ILE A N 1
ATOM 653 C CA . ILE A 1 84 ? 4.144 11.157 -0.949 1.00 87.56 84 ILE A CA 1
ATOM 654 C C . ILE A 1 84 ?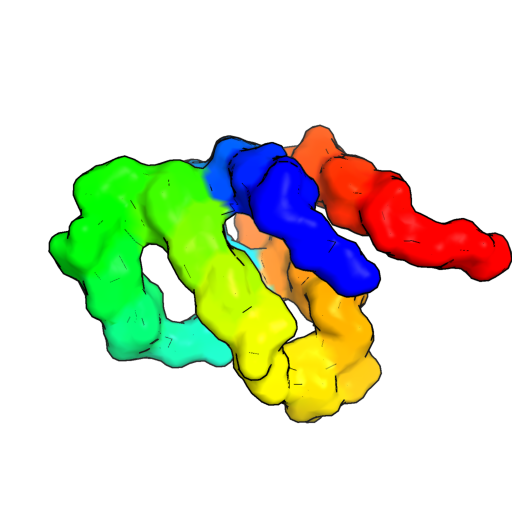 5.631 11.545 -0.945 1.00 87.56 84 ILE A C 1
ATOM 656 O O . ILE A 1 84 ? 6.439 10.877 -1.593 1.00 87.56 84 ILE A O 1
ATOM 660 N N . LYS A 1 85 ? 6.017 12.545 -0.139 1.00 88.00 85 LYS A N 1
ATOM 661 C CA . LYS A 1 85 ? 7.422 12.963 0.017 1.00 88.00 85 LYS A CA 1
ATOM 662 C C . LYS A 1 85 ? 8.329 11.849 0.543 1.00 88.00 85 LYS A C 1
ATOM 664 O O . LYS A 1 85 ? 9.500 11.798 0.168 1.00 88.00 85 LYS A O 1
ATOM 669 N N . LEU A 1 86 ? 7.814 10.951 1.393 1.00 86.06 86 LEU A N 1
ATOM 670 C CA . LEU A 1 86 ? 8.580 9.788 1.859 1.00 86.06 86 LEU A CA 1
ATOM 671 C C . LEU A 1 86 ? 8.987 8.881 0.696 1.00 86.06 86 LEU A C 1
ATOM 673 O O . LEU A 1 86 ? 10.098 8.364 0.711 1.00 86.06 86 LEU A O 1
ATOM 677 N N . VAL A 1 87 ? 8.118 8.699 -0.303 1.00 84.75 87 VAL A N 1
ATOM 678 C CA . VAL A 1 87 ? 8.409 7.868 -1.482 1.00 84.75 87 VAL A CA 1
ATOM 679 C C . VAL A 1 87 ? 9.279 8.614 -2.492 1.00 84.75 87 VAL A C 1
ATOM 681 O O . VAL A 1 87 ? 10.213 8.021 -3.026 1.00 84.75 87 VAL A O 1
ATOM 684 N N . GLU A 1 88 ? 9.053 9.915 -2.698 1.00 84.00 88 GLU A N 1
ATOM 685 C CA . GLU A 1 88 ? 9.908 10.759 -3.553 1.00 84.00 88 GLU A CA 1
ATOM 686 C C . GLU A 1 88 ? 11.370 10.751 -3.090 1.00 84.00 88 GLU A C 1
ATOM 688 O O . GLU A 1 88 ? 12.278 10.625 -3.908 1.00 84.00 88 GLU A O 1
ATOM 693 N N . GLY A 1 89 ? 11.615 10.796 -1.776 1.00 81.06 89 GLY A N 1
ATOM 694 C CA . GLY A 1 89 ? 12.967 10.711 -1.216 1.00 81.06 89 GLY A CA 1
ATOM 695 C C . GLY A 1 89 ? 13.665 9.357 -1.410 1.00 81.06 89 GLY A C 1
ATOM 696 O O . GLY A 1 89 ? 14.869 9.262 -1.176 1.00 81.06 89 GLY A O 1
ATOM 697 N N . LEU A 1 90 ? 12.932 8.314 -1.815 1.00 77.38 90 LEU A N 1
ATOM 698 C CA . LEU A 1 90 ? 13.458 6.968 -2.075 1.00 77.38 90 LEU A CA 1
ATOM 699 C C . LEU A 1 90 ? 13.727 6.718 -3.563 1.00 77.38 90 LEU A C 1
ATOM 701 O O . LEU A 1 90 ? 14.334 5.699 -3.900 1.00 77.38 90 LEU A O 1
ATOM 705 N N . MET A 1 91 ? 13.281 7.615 -4.447 1.00 75.06 91 MET A N 1
ATOM 706 C CA . MET A 1 91 ? 13.588 7.527 -5.869 1.00 75.06 91 MET A CA 1
ATOM 707 C C . MET A 1 91 ? 15.038 7.964 -6.117 1.00 75.06 91 MET A C 1
ATOM 709 O O . MET A 1 91 ? 15.496 8.944 -5.521 1.00 75.06 91 MET A O 1
ATOM 713 N N . PRO A 1 92 ? 15.789 7.258 -6.980 1.00 61.72 92 PRO A N 1
ATOM 714 C CA . PRO A 1 92 ? 17.108 7.719 -7.385 1.00 61.72 92 PRO A CA 1
ATOM 715 C C . PRO A 1 92 ? 16.970 9.085 -8.067 1.00 61.72 92 PRO A C 1
ATOM 717 O O . PRO A 1 92 ? 16.165 9.246 -8.983 1.00 61.72 92 PRO A O 1
ATOM 720 N N . LYS A 1 93 ? 17.744 10.073 -7.606 1.00 57.44 93 LYS A N 1
ATOM 721 C CA . LYS A 1 93 ? 17.881 11.350 -8.312 1.00 57.44 93 LYS A CA 1
ATOM 722 C C . LYS A 1 93 ? 18.612 11.062 -9.624 1.00 57.44 93 LYS A C 1
ATOM 724 O O . LYS A 1 93 ? 19.791 10.722 -9.582 1.00 57.44 93 LYS A O 1
ATOM 729 N N . THR A 1 94 ? 17.888 11.116 -10.737 1.00 48.66 94 THR A N 1
ATOM 730 C CA . THR A 1 94 ? 18.467 11.212 -12.085 1.00 48.66 94 THR A CA 1
ATOM 731 C C . THR A 1 94 ? 19.288 12.478 -12.228 1.00 48.66 94 THR A C 1
ATOM 733 O O . THR A 1 94 ? 18.821 13.517 -11.704 1.00 48.66 94 THR A O 1
#

Sequence (94 aa):
MLSTKSLEKIAEGIEGKWVGVANALKVDKDQILEIQDRFENKRHCAMRMLDEWRFSSKAVERGMSITEDLMSALRTAGCDPSTIKLVEGLMPKT

Foldseek 3Di:
DQDLVLQLVLLVQCLVQLVQLLVLLVPDPVLLVVLVVVDVGSSSSSSVSLVVSQPDCSCVVVVHDSLRSSLRSCVRSVTDPVSSVSSVVVDDDD

Organism: Pinctada imbricata (NCBI:txid66713)

InterPro domains:
  IPR000488 Death domain [PF00531] (5-80)
  IPR000488 Death domain [PS50017] (3-78)
  IPR011029 Death-like domain superfamily [G3DSA:1.10.533.10] (2-88)

Radius of gyration: 12.13 Å; chains: 1; bounding box: 29×27×31 Å

pLDDT: mean 88.99, std 8.2, range [48.66, 95.31]